Protein AF-A0A8T4J801-F1 (afdb_monomer)

Mean predicted aligned error: 6.02 Å

Organism: NCBI:txid299421

Secondary structure (DSSP, 8-state):
----PPPPEEEEEEEE-GGG-EEEEEEEES-HHHHHHHHHHHHHHTT-EEE-TTSSGGG---------PPPTTS--

InterPro domains:
  IPR002876 Transcriptional regulator TACO1-like [PTHR12532] (6-72)
  IPR026564 Transcriptional regulator TACO1-like, domain 3 [G3DSA:3.30.70.980] (10-75)
  IPR029072 YebC-like [SSF75625] (3-71)
  IPR048300 TACO1/YebC-like, second and third domains [PF01709] (8-71)

Sequence (76 aa):
LEAGGKEYETIMYEGYGPNGVAVLIECLTDNRNRAASDVRVAMTRNGGSMADPGSVSYLFNRKGVVIVPKGEDGLT

Foldseek 3Di:
DPPDDQDWDKDWWWWAAPPRHTDIDIDTDSDPVVVVVVVQCVRVVRRMHTDDPPPCCVVDDDDDDDDDDQDPVRPD

Structure (mmCIF, N/CA/C/O backbone):
data_AF-A0A8T4J801-F1
#
_entry.id   AF-A0A8T4J801-F1
#
loop_
_atom_site.group_PDB
_atom_site.id
_atom_site.type_symbol
_atom_site.label_atom_id
_atom_site.label_alt_id
_atom_site.label_comp_id
_atom_site.label_asym_id
_atom_site.label_entity_id
_atom_site.label_seq_id
_atom_site.pdbx_PDB_ins_code
_atom_site.Cartn_x
_atom_site.Cartn_y
_atom_site.Cartn_z
_atom_site.occupancy
_atom_site.B_iso_or_equiv
_atom_site.auth_seq_id
_atom_site.auth_comp_id
_atom_site.auth_asym_id
_atom_site.auth_atom_id
_atom_site.pdbx_PDB_model_num
ATOM 1 N N . LEU A 1 1 ? -8.803 -21.670 -30.712 1.00 45.66 1 LEU A N 1
ATOM 2 C CA . LEU A 1 1 ? -7.946 -21.636 -29.507 1.00 45.66 1 LEU A CA 1
ATOM 3 C C . LEU A 1 1 ? -7.922 -20.181 -29.070 1.00 45.66 1 LEU A C 1
ATOM 5 O O . LEU A 1 1 ? -7.286 -19.384 -29.744 1.00 45.66 1 LEU A O 1
ATOM 9 N N . GLU A 1 2 ? -8.716 -19.819 -28.064 1.00 48.88 2 GLU A N 1
ATOM 10 C CA . GLU A 1 2 ? -8.838 -18.436 -27.579 1.00 48.88 2 GLU A CA 1
ATOM 11 C C . GLU A 1 2 ? -7.538 -18.020 -26.870 1.00 48.88 2 GLU A C 1
ATOM 13 O O . GLU A 1 2 ? -7.379 -18.188 -25.663 1.00 48.88 2 GLU A O 1
ATOM 18 N N . ALA A 1 3 ? -6.565 -17.529 -27.635 1.00 54.56 3 ALA A N 1
ATOM 19 C CA . ALA A 1 3 ? -5.353 -16.920 -27.105 1.00 54.56 3 ALA A CA 1
ATOM 20 C C . ALA A 1 3 ? -5.669 -15.472 -26.693 1.00 54.56 3 ALA A C 1
ATOM 22 O O . ALA A 1 3 ? -5.532 -14.554 -27.498 1.00 54.56 3 ALA A O 1
ATOM 23 N N . GLY A 1 4 ? -6.151 -15.264 -25.464 1.00 60.66 4 GLY A N 1
ATOM 24 C CA . GLY A 1 4 ? -6.494 -13.910 -25.003 1.00 60.66 4 GLY A CA 1
ATOM 25 C C . GLY A 1 4 ? -6.810 -13.722 -23.518 1.00 60.66 4 GLY A C 1
ATOM 26 O O . GLY A 1 4 ? -7.205 -12.626 -23.127 1.00 60.66 4 GLY A O 1
ATOM 27 N N . GLY A 1 5 ? -6.657 -14.746 -22.674 1.00 73.19 5 GLY A N 1
ATOM 28 C CA . GLY A 1 5 ? -6.876 -14.601 -21.234 1.00 73.19 5 GLY A CA 1
ATOM 29 C C . GLY A 1 5 ? -5.749 -13.805 -20.577 1.00 73.19 5 GLY A C 1
ATOM 30 O O . GLY A 1 5 ? -4.587 -14.189 -20.674 1.00 73.19 5 GLY A O 1
ATOM 31 N N . LYS A 1 6 ? -6.082 -12.703 -19.901 1.00 83.81 6 LYS A N 1
ATOM 32 C CA . LYS A 1 6 ? -5.151 -12.016 -18.997 1.00 83.81 6 LYS A CA 1
ATOM 33 C C . LYS A 1 6 ? -4.989 -12.853 -17.730 1.00 83.81 6 LYS A C 1
ATOM 35 O O . LYS A 1 6 ? -5.984 -13.153 -17.071 1.00 83.81 6 LYS A O 1
ATOM 40 N N . GLU A 1 7 ? -3.758 -13.231 -17.404 1.00 91.50 7 GLU A N 1
ATOM 41 C CA . GLU A 1 7 ? -3.446 -13.887 -16.134 1.00 91.50 7 GLU A CA 1
ATOM 42 C C . GLU A 1 7 ? -3.432 -12.839 -15.029 1.00 91.50 7 GLU A C 1
ATOM 44 O O . GLU A 1 7 ? -2.624 -11.916 -15.063 1.00 91.50 7 GLU A O 1
ATOM 49 N N . TYR A 1 8 ? -4.346 -12.963 -14.071 1.00 94.12 8 TYR A N 1
ATOM 50 C CA . TYR A 1 8 ? -4.398 -12.085 -12.910 1.00 94.12 8 TYR A CA 1
ATOM 51 C C . TYR A 1 8 ? -3.682 -12.740 -11.730 1.00 94.12 8 TYR A C 1
ATOM 53 O O . TYR A 1 8 ? -3.960 -13.887 -11.385 1.00 94.12 8 TYR A O 1
ATOM 61 N N . GLU A 1 9 ? -2.803 -11.986 -11.081 1.00 95.56 9 GLU A N 1
ATOM 62 C CA . GLU A 1 9 ? -2.132 -12.353 -9.839 1.00 95.56 9 GLU A CA 1
ATOM 63 C C . GLU A 1 9 ? -2.532 -11.403 -8.701 1.00 95.56 9 GLU A C 1
ATOM 65 O O . GLU A 1 9 ? -2.817 -10.218 -8.911 1.00 95.56 9 GLU A O 1
ATOM 70 N N . THR A 1 10 ? -2.545 -11.930 -7.477 1.00 96.44 10 THR A N 1
ATOM 71 C CA . THR A 1 10 ? -2.693 -11.128 -6.259 1.00 96.44 10 THR A CA 1
ATOM 72 C C . THR A 1 10 ? -1.317 -10.706 -5.759 1.00 96.44 10 THR A C 1
ATOM 74 O O . THR A 1 10 ? -0.428 -11.540 -5.586 1.00 96.44 10 THR A O 1
ATOM 77 N N . ILE A 1 11 ? -1.141 -9.415 -5.490 1.00 96.62 11 ILE A N 1
ATOM 78 C CA . ILE A 1 11 ? 0.112 -8.834 -5.006 1.00 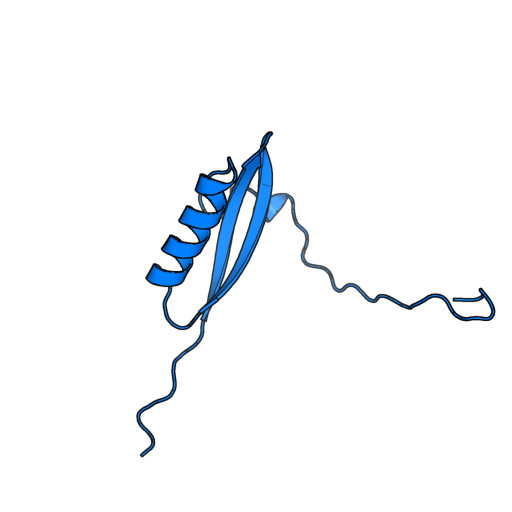96.62 11 ILE A CA 1
ATOM 79 C C . ILE A 1 11 ? -0.177 -7.965 -3.787 1.00 96.62 11 ILE A C 1
ATOM 81 O O . ILE A 1 11 ? -1.108 -7.163 -3.798 1.00 96.62 11 ILE A O 1
ATOM 85 N N . MET A 1 12 ? 0.657 -8.105 -2.758 1.00 97.31 12 MET A N 1
ATOM 86 C CA . MET A 1 12 ? 0.636 -7.260 -1.567 1.00 97.31 12 MET A CA 1
ATOM 87 C C . MET A 1 12 ? 1.745 -6.215 -1.646 1.00 97.31 12 MET A C 1
ATOM 89 O O . MET A 1 12 ? 2.907 -6.554 -1.878 1.00 97.31 12 MET A O 1
ATOM 93 N N . TYR A 1 13 ? 1.389 -4.958 -1.410 1.00 98.19 13 TYR A N 1
ATOM 94 C CA . TYR A 1 13 ? 2.325 -3.867 -1.181 1.00 98.19 13 TYR A CA 1
ATOM 95 C C . TYR A 1 13 ? 2.190 -3.348 0.248 1.00 98.19 13 TYR A C 1
ATOM 97 O O . TYR A 1 13 ? 1.118 -3.399 0.854 1.00 98.19 13 TYR A O 1
ATOM 105 N N . GLU A 1 14 ? 3.288 -2.824 0.773 1.00 98.62 14 GLU A N 1
ATOM 106 C CA . GLU A 1 14 ? 3.382 -2.291 2.126 1.00 98.62 14 GLU A CA 1
ATOM 107 C C . GLU A 1 14 ? 3.849 -0.835 2.077 1.00 98.62 14 GLU A C 1
ATOM 109 O O . GLU A 1 14 ? 4.547 -0.423 1.144 1.00 98.62 14 GLU A O 1
ATOM 114 N N . GLY A 1 15 ? 3.446 -0.038 3.064 1.00 98.38 15 GLY A N 1
ATOM 115 C CA . GLY A 1 15 ? 3.849 1.358 3.149 1.00 98.38 15 GLY A CA 1
ATOM 116 C C . GLY A 1 15 ? 3.364 2.076 4.400 1.00 98.38 15 GLY A C 1
ATOM 117 O O . GLY A 1 15 ? 2.660 1.513 5.240 1.00 98.38 15 GLY A O 1
ATOM 118 N N . TYR A 1 16 ? 3.742 3.347 4.495 1.00 98.56 16 TYR A N 1
ATOM 119 C CA . TYR A 1 16 ? 3.345 4.246 5.574 1.00 98.56 16 TYR A CA 1
ATOM 120 C C . TYR A 1 16 ? 2.630 5.465 4.994 1.00 98.56 16 TYR A C 1
ATOM 122 O O . TYR A 1 16 ? 3.121 6.083 4.055 1.00 98.56 16 TYR A O 1
ATOM 130 N N . GLY A 1 17 ? 1.464 5.809 5.532 1.00 98.31 17 GLY A N 1
ATOM 131 C CA . GLY A 1 17 ? 0.738 7.038 5.223 1.00 98.31 17 GLY A CA 1
ATOM 132 C C . GLY A 1 17 ? 1.208 8.232 6.066 1.00 98.31 17 GLY A C 1
ATOM 133 O O . GLY A 1 17 ? 2.182 8.124 6.823 1.00 98.31 17 GLY A O 1
ATOM 134 N N . PRO A 1 18 ? 0.492 9.370 5.990 1.00 98.00 18 PRO A N 1
ATOM 135 C CA . PRO A 1 18 ? 0.750 10.529 6.837 1.00 98.00 18 PRO A CA 1
ATOM 136 C C . PRO A 1 18 ? 0.829 10.151 8.316 1.00 98.00 18 PRO A C 1
ATOM 138 O O . PRO A 1 18 ? 0.055 9.325 8.800 1.00 98.00 18 PRO A O 1
ATOM 141 N N . ASN A 1 19 ? 1.762 10.769 9.040 1.00 97.06 19 ASN A N 1
ATOM 142 C CA . ASN A 1 19 ? 2.014 10.505 10.462 1.00 97.06 19 ASN A CA 1
ATOM 143 C C . ASN A 1 19 ? 2.406 9.047 10.787 1.00 97.06 19 ASN A C 1
ATOM 145 O O . ASN A 1 19 ? 2.247 8.612 11.924 1.00 97.06 19 ASN A O 1
ATOM 149 N N . GLY A 1 20 ? 2.925 8.291 9.813 1.00 96.56 20 GLY A N 1
ATOM 150 C CA . GLY A 1 20 ? 3.446 6.939 10.040 1.00 96.56 20 GLY A CA 1
ATOM 151 C C . GLY A 1 20 ? 2.371 5.858 10.162 1.00 96.56 20 GLY A C 1
ATOM 152 O O . GLY A 1 20 ? 2.653 4.776 10.673 1.00 96.56 20 GLY A O 1
ATOM 153 N N . VAL A 1 21 ? 1.144 6.122 9.702 1.00 98.12 21 VAL A N 1
ATOM 154 C CA . VAL A 1 21 ? 0.067 5.121 9.695 1.00 98.12 21 VAL A CA 1
ATOM 155 C C . VAL A 1 21 ? 0.463 3.946 8.802 1.00 98.12 21 VAL A C 1
ATOM 157 O O . VAL A 1 21 ? 0.744 4.135 7.624 1.00 98.12 21 VAL A O 1
ATOM 160 N N . ALA A 1 22 ? 0.470 2.733 9.346 1.00 98.25 22 ALA A N 1
ATOM 161 C CA . ALA A 1 22 ? 0.744 1.518 8.589 1.00 98.25 22 ALA A CA 1
ATOM 162 C C . ALA A 1 22 ? -0.346 1.246 7.539 1.00 98.25 22 ALA A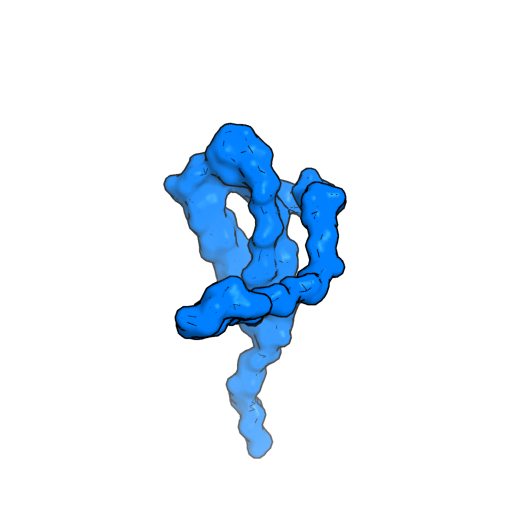 C 1
ATOM 164 O O . ALA A 1 22 ? -1.536 1.270 7.856 1.00 98.25 22 ALA A O 1
ATOM 165 N N . VAL A 1 23 ? 0.056 0.947 6.301 1.00 98.06 23 VAL A N 1
ATOM 166 C CA . VAL A 1 23 ? -0.856 0.655 5.188 1.00 98.06 23 VAL A CA 1
ATOM 167 C C . VAL A 1 23 ? -0.449 -0.651 4.511 1.00 98.06 23 VAL A C 1
ATOM 169 O O . VAL A 1 23 ? 0.686 -0.807 4.061 1.00 98.06 23 VAL A O 1
ATOM 172 N N . LEU A 1 24 ? -1.402 -1.576 4.410 1.00 97.81 24 LEU A N 1
ATOM 173 C CA . LEU A 1 24 ? -1.270 -2.837 3.686 1.00 97.81 24 LEU A CA 1
ATOM 174 C C . LEU A 1 24 ? -2.222 -2.810 2.482 1.00 97.81 24 LEU A C 1
ATOM 176 O O . LEU A 1 24 ? -3.419 -2.585 2.652 1.00 97.81 24 LEU A O 1
ATOM 180 N N . ILE A 1 25 ? -1.693 -2.995 1.273 1.00 97.94 25 ILE A N 1
ATOM 181 C CA . ILE A 1 25 ? -2.414 -2.757 0.015 1.00 97.94 25 ILE A CA 1
ATOM 182 C C . ILE A 1 25 ? -2.437 -4.052 -0.796 1.00 97.94 25 ILE A C 1
ATOM 184 O O . ILE A 1 25 ? -1.405 -4.483 -1.304 1.00 97.94 25 ILE A O 1
ATOM 188 N N . GLU A 1 26 ? -3.613 -4.661 -0.931 1.00 97.12 26 GLU A N 1
ATOM 189 C CA . GLU A 1 26 ? -3.830 -5.827 -1.794 1.00 97.12 26 GLU A CA 1
ATOM 190 C C . GLU A 1 26 ? -4.262 -5.374 -3.192 1.00 97.12 26 GLU A C 1
ATOM 192 O O . GLU A 1 26 ? -5.145 -4.530 -3.345 1.00 97.12 26 GLU A O 1
ATOM 197 N N . CYS A 1 27 ? -3.630 -5.924 -4.224 1.00 97.38 27 CYS A N 1
ATOM 198 C CA . CYS A 1 27 ? -3.937 -5.652 -5.623 1.00 97.38 27 CYS A CA 1
ATOM 199 C C . CYS A 1 27 ? -4.200 -6.963 -6.363 1.00 97.38 27 CYS A C 1
ATOM 201 O O . CYS A 1 27 ? -3.406 -7.893 -6.258 1.00 97.38 27 CYS A O 1
ATOM 203 N N . LEU A 1 28 ? -5.259 -7.010 -7.171 1.00 97.56 28 LEU A N 1
ATOM 204 C CA . LEU A 1 28 ? -5.455 -8.035 -8.197 1.00 97.56 28 LEU A CA 1
ATOM 205 C C . LEU A 1 28 ? -5.105 -7.416 -9.552 1.00 97.56 28 LEU A C 1
ATOM 207 O O . LEU A 1 28 ? -5.739 -6.448 -9.972 1.00 97.56 28 LEU A O 1
ATOM 211 N N . THR A 1 29 ? -4.075 -7.925 -10.222 1.00 97.00 29 THR A N 1
ATOM 212 C CA . THR A 1 29 ? -3.535 -7.291 -11.432 1.00 97.00 29 THR A CA 1
ATOM 213 C C . THR A 1 29 ? -3.025 -8.316 -12.432 1.00 97.00 29 THR A C 1
ATOM 215 O O . THR A 1 29 ? -2.522 -9.362 -12.055 1.00 97.00 29 THR A O 1
ATOM 218 N N . ASP A 1 30 ? -3.112 -7.983 -13.714 1.00 96.38 30 ASP A N 1
ATOM 219 C CA . ASP A 1 30 ? -2.466 -8.698 -14.821 1.00 96.38 30 ASP A CA 1
ATOM 220 C C . ASP A 1 30 ? -1.095 -8.101 -15.193 1.00 96.38 30 ASP A C 1
ATOM 222 O O . ASP A 1 30 ? -0.464 -8.481 -16.178 1.00 96.38 30 ASP A O 1
ATOM 226 N N . ASN A 1 31 ? -0.658 -7.078 -14.453 1.00 96.44 31 ASN A N 1
ATOM 227 C CA . ASN A 1 31 ? 0.592 -6.3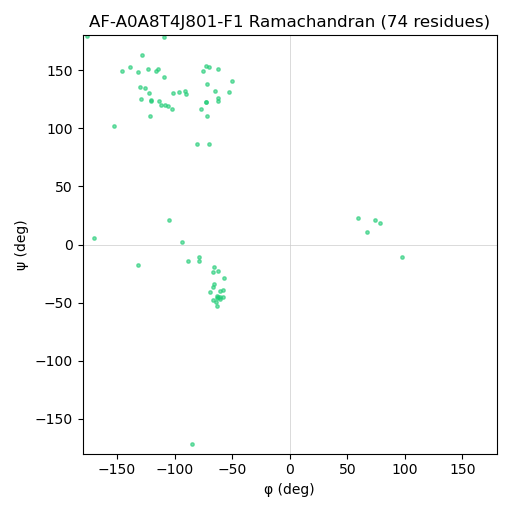74 -14.687 1.00 96.44 31 ASN A CA 1
ATOM 228 C C . ASN A 1 31 ? 1.125 -5.783 -13.376 1.00 96.44 31 ASN A C 1
ATOM 230 O O . ASN A 1 31 ? 0.681 -4.726 -12.909 1.00 96.44 31 ASN A O 1
ATOM 234 N N . ARG A 1 32 ? 2.122 -6.458 -12.805 1.00 95.56 32 ARG A N 1
ATOM 235 C CA . ARG A 1 32 ? 2.810 -6.060 -11.571 1.00 95.56 32 ARG A CA 1
ATOM 236 C C . ARG A 1 32 ? 3.457 -4.681 -11.633 1.00 95.56 32 ARG A C 1
ATOM 238 O O . ARG A 1 32 ? 3.407 -3.940 -10.655 1.00 95.56 32 ARG A O 1
ATOM 245 N N . ASN A 1 33 ? 4.058 -4.324 -12.767 1.00 96.81 33 ASN A N 1
ATOM 246 C CA . ASN A 1 33 ? 4.778 -3.057 -12.914 1.00 96.81 33 ASN A CA 1
ATOM 247 C C . ASN A 1 33 ? 3.816 -1.868 -12.910 1.00 96.81 33 ASN A C 1
ATOM 249 O O . ASN A 1 33 ? 4.081 -0.858 -12.257 1.00 96.81 33 ASN A O 1
ATOM 253 N N . ARG A 1 34 ? 2.672 -2.009 -13.593 1.00 97.19 34 ARG A N 1
ATOM 254 C CA . ARG A 1 34 ? 1.616 -0.994 -13.590 1.00 97.19 34 ARG A CA 1
ATOM 255 C C . ARG A 1 34 ? 1.031 -0.820 -12.190 1.00 97.19 34 ARG A C 1
ATOM 257 O O . ARG A 1 34 ? 1.021 0.296 -11.689 1.00 97.19 34 ARG A O 1
ATOM 264 N N . ALA A 1 35 ? 0.659 -1.918 -11.526 1.00 97.94 35 ALA A N 1
ATOM 265 C CA . ALA A 1 35 ? 0.142 -1.866 -10.158 1.00 97.94 35 ALA A CA 1
ATOM 266 C C . ALA A 1 35 ? 1.142 -1.212 -9.186 1.00 97.94 35 ALA A C 1
ATOM 268 O O . ALA A 1 35 ? 0.774 -0.311 -8.439 1.00 97.94 35 ALA A O 1
ATOM 269 N N . ALA A 1 36 ? 2.426 -1.581 -9.250 1.00 97.44 36 ALA A N 1
ATOM 270 C CA . ALA A 1 36 ? 3.461 -0.975 -8.414 1.00 97.44 36 ALA A CA 1
ATOM 271 C C . ALA A 1 36 ? 3.608 0.540 -8.652 1.00 97.44 36 ALA A C 1
ATOM 273 O O . ALA A 1 36 ? 3.800 1.297 -7.699 1.00 97.44 36 ALA A O 1
ATOM 274 N N . SER A 1 37 ? 3.518 0.989 -9.909 1.00 98.38 37 SER A N 1
ATOM 275 C CA . SER A 1 37 ? 3.552 2.413 -10.255 1.00 98.38 37 SER A CA 1
ATOM 276 C C . SER A 1 37 ? 2.324 3.150 -9.725 1.00 98.38 37 SER A C 1
ATOM 278 O O . SER A 1 37 ? 2.472 4.190 -9.086 1.00 98.38 37 SER A O 1
ATOM 280 N N . ASP A 1 38 ? 1.127 2.605 -9.943 1.00 98.25 38 ASP A N 1
ATOM 281 C CA . ASP A 1 38 ? -0.134 3.224 -9.526 1.00 98.25 38 ASP A CA 1
ATOM 282 C C . ASP A 1 38 ? -0.204 3.353 -7.999 1.00 98.25 38 ASP A C 1
ATOM 284 O O . ASP A 1 38 ? -0.489 4.433 -7.477 1.00 98.25 38 ASP A O 1
ATOM 288 N N . VAL A 1 39 ? 0.157 2.288 -7.273 1.00 98.31 39 VAL A N 1
ATOM 289 C CA . VAL A 1 39 ? 0.219 2.280 -5.804 1.00 98.31 39 VAL A CA 1
ATOM 290 C C . VAL A 1 39 ? 1.254 3.284 -5.292 1.00 98.31 39 VAL A C 1
ATOM 292 O O . VAL A 1 39 ? 0.953 4.077 -4.400 1.00 98.31 39 VAL A O 1
ATOM 295 N N . ARG A 1 40 ? 2.455 3.329 -5.885 1.00 98.25 40 ARG A N 1
ATOM 296 C CA . ARG A 1 40 ? 3.488 4.306 -5.507 1.00 98.25 40 ARG A CA 1
ATOM 297 C C . ARG A 1 40 ? 3.013 5.740 -5.723 1.00 98.25 40 ARG A C 1
ATOM 299 O O . ARG A 1 40 ? 3.230 6.587 -4.857 1.00 98.25 40 ARG A O 1
ATOM 306 N N . VAL A 1 41 ? 2.383 6.031 -6.860 1.00 98.50 41 VAL A N 1
ATOM 307 C CA . VAL A 1 41 ? 1.844 7.364 -7.162 1.00 98.50 41 VAL A CA 1
ATOM 308 C C . VAL A 1 41 ? 0.738 7.731 -6.174 1.00 98.50 41 VAL A C 1
ATOM 310 O O . VAL A 1 41 ? 0.751 8.843 -5.650 1.00 98.50 41 VAL A O 1
ATOM 313 N N . ALA A 1 42 ? -0.178 6.809 -5.870 1.00 98.19 42 ALA A N 1
ATOM 314 C CA . ALA A 1 42 ? -1.234 7.030 -4.887 1.00 98.19 42 ALA A CA 1
ATOM 315 C C . ALA A 1 42 ? -0.662 7.3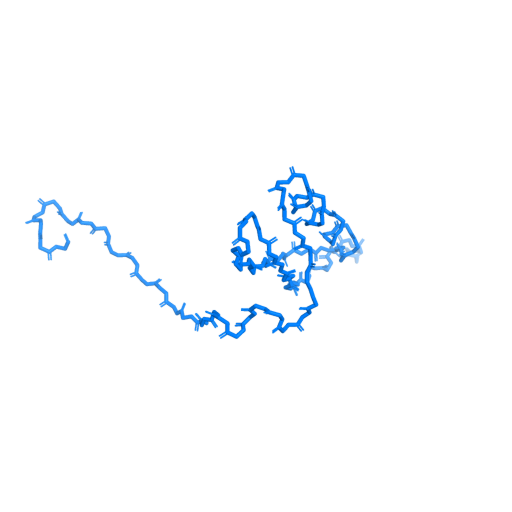30 -3.493 1.00 98.19 42 ALA A C 1
ATOM 317 O O . ALA A 1 42 ? -1.062 8.311 -2.872 1.00 98.19 42 ALA A O 1
ATOM 318 N N . MET A 1 43 ? 0.317 6.553 -3.025 1.00 98.25 43 MET A N 1
ATOM 319 C CA . MET A 1 43 ? 0.955 6.772 -1.722 1.00 98.25 43 MET A CA 1
ATOM 320 C C . MET A 1 43 ? 1.687 8.117 -1.669 1.00 98.25 43 MET A C 1
ATO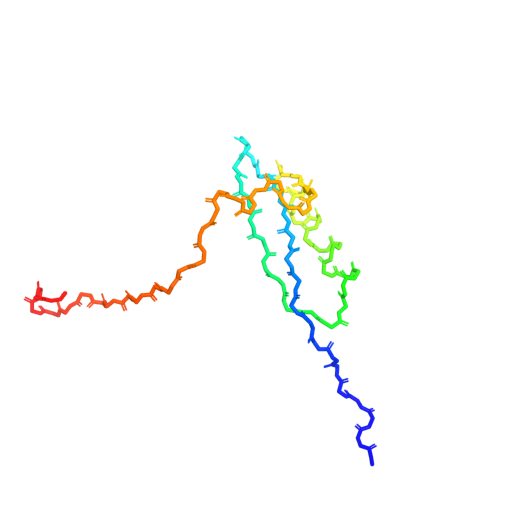M 322 O O . MET A 1 43 ? 1.416 8.942 -0.798 1.00 98.25 43 MET A O 1
ATOM 326 N N . THR A 1 44 ? 2.567 8.378 -2.637 1.00 97.88 44 THR A N 1
ATOM 327 C CA . THR A 1 44 ? 3.413 9.584 -2.646 1.00 97.88 44 THR A CA 1
ATOM 328 C C . THR A 1 44 ? 2.617 10.876 -2.818 1.00 97.88 44 THR A C 1
ATOM 330 O O . THR A 1 44 ? 2.925 11.868 -2.160 1.00 97.88 44 THR A O 1
ATOM 333 N N . ARG A 1 45 ? 1.548 10.881 -3.630 1.00 98.19 45 ARG A N 1
ATOM 334 C CA . ARG A 1 45 ? 0.659 12.052 -3.777 1.00 98.19 45 ARG A CA 1
ATOM 335 C C . ARG A 1 45 ? -0.136 12.376 -2.512 1.00 98.19 45 ARG A C 1
ATOM 337 O O . ARG A 1 45 ? -0.544 13.520 -2.351 1.00 98.19 45 ARG A O 1
ATOM 344 N N . ASN A 1 46 ? -0.342 11.399 -1.630 1.00 97.94 46 ASN A N 1
ATOM 345 C CA . ASN A 1 46 ? -1.114 11.553 -0.395 1.00 97.94 46 ASN A CA 1
ATOM 346 C C . ASN A 1 46 ? -0.227 11.621 0.861 1.00 97.94 46 ASN A C 1
ATOM 348 O O . ASN A 1 46 ? -0.703 11.367 1.964 1.00 97.94 46 ASN A O 1
ATOM 352 N N . GLY A 1 47 ? 1.060 11.964 0.716 1.00 97.38 47 GLY A N 1
ATOM 353 C CA . GLY A 1 47 ? 1.971 12.154 1.852 1.00 97.38 47 GLY A CA 1
ATOM 354 C C . GLY A 1 47 ? 2.422 10.857 2.529 1.00 97.38 47 GLY A C 1
ATOM 355 O O . GLY A 1 47 ? 2.826 10.887 3.690 1.00 97.38 47 GLY A O 1
ATOM 356 N N . GLY A 1 48 ? 2.337 9.729 1.823 1.00 97.88 48 GLY A N 1
ATOM 357 C CA . GLY A 1 48 ? 2.866 8.439 2.250 1.00 97.88 48 GLY A CA 1
ATOM 358 C C . GLY A 1 48 ? 4.088 7.982 1.451 1.00 97.88 48 GLY A C 1
ATOM 359 O O . GLY A 1 48 ? 4.531 8.628 0.498 1.00 97.88 48 GLY A O 1
ATOM 360 N N . SER A 1 49 ? 4.621 6.822 1.821 1.00 98.19 49 SER A N 1
ATOM 361 C CA . SER A 1 49 ? 5.763 6.166 1.187 1.00 98.19 49 SER A CA 1
ATOM 362 C C . SER A 1 49 ? 5.548 4.656 1.063 1.00 98.19 49 SER A C 1
ATOM 364 O O . SER A 1 49 ? 4.819 4.041 1.841 1.00 98.19 49 SER A O 1
ATOM 366 N N . MET A 1 50 ? 6.192 4.057 0.059 1.00 98.25 50 MET A N 1
ATOM 367 C CA . MET A 1 50 ? 6.281 2.600 -0.073 1.00 98.25 50 MET A CA 1
ATOM 368 C C . MET A 1 50 ? 7.290 2.046 0.934 1.00 98.25 50 MET A C 1
ATOM 370 O O . MET A 1 50 ? 8.281 2.713 1.236 1.00 98.25 50 MET A O 1
ATOM 374 N N . ALA A 1 51 ? 7.065 0.821 1.390 1.00 98.12 51 ALA A N 1
ATOM 375 C CA . ALA A 1 51 ? 7.959 0.083 2.268 1.00 98.12 51 ALA A CA 1
ATOM 376 C C . ALA A 1 51 ? 8.250 -1.316 1.706 1.00 98.12 51 ALA A C 1
ATOM 378 O O . ALA A 1 51 ? 7.542 -1.811 0.823 1.00 98.12 51 ALA A O 1
ATOM 379 N N . ASP A 1 52 ? 9.304 -1.944 2.221 1.00 97.88 52 ASP A N 1
ATOM 380 C CA . ASP A 1 52 ? 9.676 -3.302 1.834 1.00 97.88 52 ASP A CA 1
ATOM 381 C C . ASP A 1 52 ? 8.690 -4.329 2.423 1.00 97.88 52 ASP A C 1
ATOM 383 O O . ASP A 1 52 ? 8.088 -4.074 3.476 1.00 97.88 52 ASP A O 1
ATOM 387 N N . PRO A 1 53 ? 8.516 -5.502 1.787 1.00 96.62 53 PRO A N 1
ATOM 388 C CA . PRO A 1 53 ? 7.699 -6.579 2.342 1.00 96.62 53 PRO A CA 1
ATOM 389 C C . PRO A 1 53 ? 8.123 -6.940 3.775 1.00 96.62 53 PRO A C 1
ATOM 391 O O . PRO A 1 53 ? 9.305 -7.144 4.043 1.00 96.62 53 PRO A O 1
ATOM 394 N N . GLY A 1 54 ? 7.160 -7.037 4.692 1.00 97.12 54 GLY A N 1
ATOM 395 C CA . GLY A 1 54 ? 7.382 -7.297 6.118 1.00 97.12 54 GLY A CA 1
ATOM 396 C C . GLY A 1 54 ? 7.397 -6.054 7.018 1.00 97.12 54 GLY A C 1
ATOM 397 O O . GLY A 1 54 ? 7.372 -6.203 8.240 1.00 97.12 54 GLY A O 1
ATOM 398 N N . SER A 1 55 ? 7.426 -4.839 6.459 1.00 97.94 55 SER A N 1
ATOM 399 C CA . SER A 1 55 ? 7.558 -3.588 7.228 1.00 97.94 55 SER A CA 1
ATOM 400 C C . SER A 1 55 ? 6.364 -3.272 8.132 1.00 97.94 55 SER A C 1
ATOM 402 O O . SER A 1 55 ? 6.529 -2.679 9.197 1.00 97.94 55 SER A O 1
ATOM 404 N N . VAL A 1 56 ? 5.153 -3.634 7.714 1.00 98.00 56 VAL A N 1
ATOM 405 C CA . VAL A 1 56 ? 3.910 -3.360 8.443 1.00 98.00 56 VAL A CA 1
ATOM 406 C C . VAL A 1 56 ? 3.014 -4.579 8.581 1.00 98.00 56 VAL A C 1
ATOM 408 O O . VAL A 1 56 ? 2.143 -4.576 9.445 1.00 98.00 56 VAL A O 1
ATOM 411 N N . SER A 1 57 ? 3.204 -5.630 7.781 1.00 97.19 57 SER A N 1
ATOM 412 C CA . SER A 1 57 ? 2.328 -6.810 7.790 1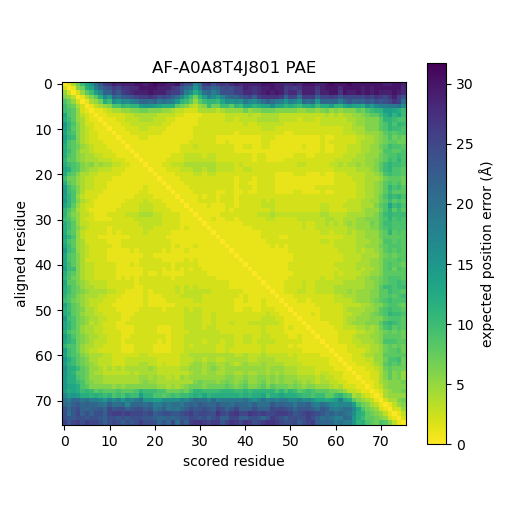.00 97.19 57 SER A CA 1
ATOM 413 C C . SER A 1 57 ? 2.216 -7.499 9.157 1.00 97.19 57 SER A C 1
ATOM 415 O O . SER A 1 57 ? 1.147 -8.015 9.474 1.00 97.19 57 SER A O 1
ATOM 417 N N . TYR A 1 58 ? 3.240 -7.429 10.016 1.00 96.50 58 TYR A N 1
ATOM 418 C CA . TYR A 1 58 ? 3.177 -7.954 11.390 1.00 96.50 58 TYR A CA 1
ATOM 419 C C . TYR A 1 58 ? 2.185 -7.207 12.304 1.00 96.50 58 TYR A C 1
ATOM 421 O O . TYR A 1 58 ? 1.771 -7.748 13.330 1.00 96.50 58 TYR A O 1
ATOM 429 N N . LEU A 1 59 ? 1.790 -5.980 11.943 1.00 97.81 59 LEU A N 1
ATOM 430 C CA . LEU A 1 59 ? 0.779 -5.187 12.652 1.00 97.81 59 LEU A CA 1
ATOM 431 C C . LEU A 1 59 ? -0.652 -5.631 12.311 1.00 97.81 59 LEU A C 1
ATOM 433 O O . LEU A 1 59 ? -1.593 -5.255 13.009 1.00 97.81 59 LEU A O 1
ATOM 437 N N . PHE A 1 60 ? -0.832 -6.424 11.249 1.00 97.19 60 PHE A N 1
ATOM 438 C CA . PHE A 1 60 ? -2.136 -6.872 10.770 1.00 97.19 60 PHE A CA 1
ATOM 439 C C . PHE A 1 60 ? -2.343 -8.364 11.045 1.00 97.19 60 PHE A C 1
ATOM 441 O O . PHE A 1 60 ? -1.437 -9.190 10.944 1.00 97.19 60 PHE A O 1
ATOM 448 N N . ASN A 1 61 ? -3.581 -8.748 11.359 1.00 96.69 61 ASN A N 1
ATOM 449 C CA . ASN A 1 61 ? -3.973 -10.152 11.432 1.00 96.69 61 ASN A CA 1
ATOM 450 C C . ASN A 1 61 ? -5.097 -10.425 10.439 1.00 96.69 61 ASN A C 1
ATOM 452 O O . ASN A 1 61 ? -6.165 -9.818 10.516 1.00 96.69 61 ASN A O 1
ATOM 456 N N . ARG A 1 62 ? -4.883 -11.385 9.538 1.00 94.62 62 ARG A N 1
ATOM 457 C CA . ARG A 1 62 ? -5.918 -11.840 8.609 1.00 94.62 62 ARG A CA 1
ATOM 458 C C . ARG A 1 62 ? -6.969 -12.646 9.376 1.00 94.62 62 ARG A C 1
ATOM 460 O O . ARG A 1 62 ? -6.685 -13.744 9.847 1.00 94.62 62 A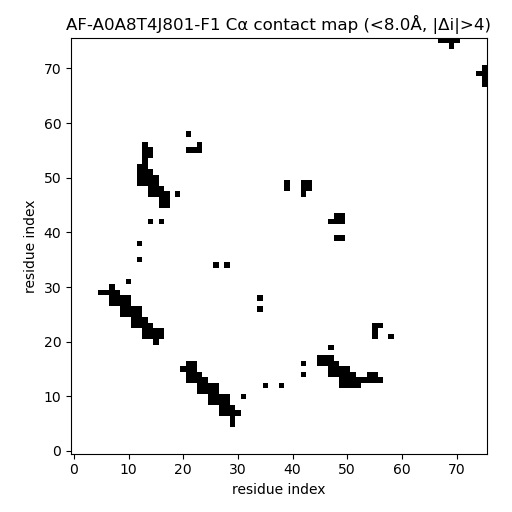RG A O 1
ATOM 467 N N . LYS A 1 63 ? -8.174 -12.091 9.512 1.00 96.56 63 LYS A N 1
ATOM 468 C CA . LYS A 1 63 ? -9.326 -12.711 10.185 1.00 96.56 63 LYS A CA 1
ATOM 469 C C . LYS A 1 63 ? -10.567 -12.592 9.302 1.00 96.56 63 LYS A C 1
ATOM 471 O O . LYS A 1 63 ? -10.701 -11.625 8.559 1.00 96.56 63 LYS A O 1
ATOM 476 N N . GLY A 1 64 ? -11.472 -13.565 9.393 1.00 96.69 64 GLY A N 1
ATOM 477 C CA . GLY A 1 64 ? -12.810 -13.431 8.817 1.00 96.69 64 GLY 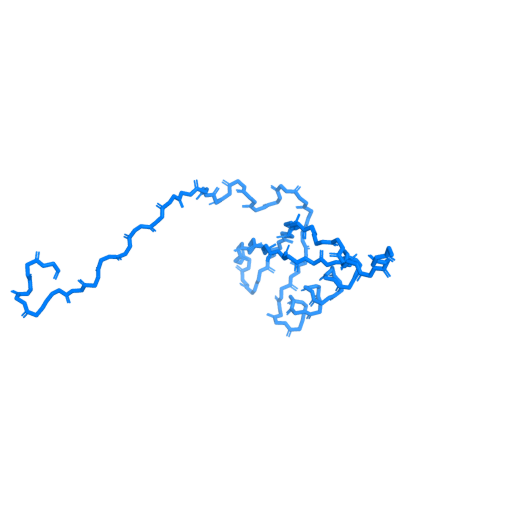A CA 1
ATOM 478 C C . GLY A 1 64 ? -13.636 -12.439 9.635 1.00 96.69 64 GLY A C 1
ATOM 479 O O . GLY A 1 64 ? -13.577 -12.463 10.864 1.00 96.69 64 GLY A O 1
ATOM 480 N N . VAL A 1 65 ? -14.393 -11.573 8.965 1.00 94.69 65 VAL A N 1
ATOM 481 C CA . VAL A 1 65 ? -15.296 -10.608 9.603 1.00 94.69 65 VAL A CA 1
ATOM 482 C C . VAL A 1 65 ? -16.709 -10.883 9.104 1.00 94.69 65 VAL A C 1
ATOM 484 O O . VAL A 1 65 ? -16.944 -10.903 7.899 1.00 94.69 65 VAL A O 1
ATOM 487 N N . VAL A 1 66 ? -17.639 -11.105 10.032 1.00 94.69 66 VAL A N 1
ATOM 488 C CA 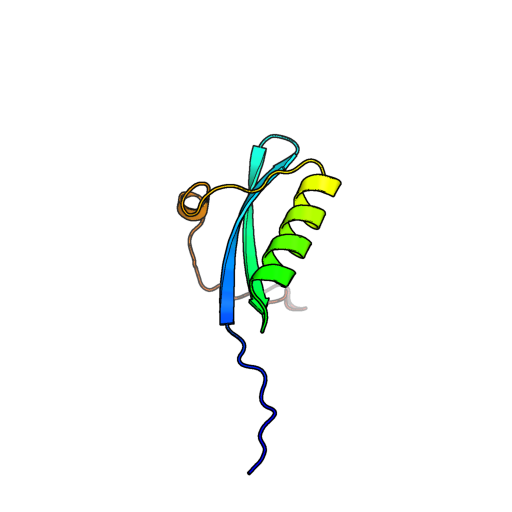. VAL A 1 66 ? -19.070 -11.264 9.747 1.00 94.69 66 VAL A CA 1
ATOM 489 C C . VAL A 1 66 ? -19.780 -10.049 10.320 1.00 94.69 66 VAL A C 1
ATOM 491 O O . VAL A 1 66 ? -19.687 -9.790 11.518 1.00 94.69 66 VAL A O 1
ATOM 494 N N . ILE A 1 67 ? -20.454 -9.290 9.460 1.00 91.69 67 ILE A N 1
ATOM 495 C CA . ILE A 1 67 ? -21.197 -8.090 9.849 1.00 91.69 67 ILE A CA 1
ATOM 496 C C . ILE A 1 67 ? -22.681 -8.419 9.740 1.00 91.69 67 ILE A C 1
ATOM 498 O O . ILE A 1 67 ? -23.157 -8.771 8.662 1.00 91.69 67 ILE A O 1
ATOM 502 N N . VAL A 1 68 ? -23.397 -8.307 10.856 1.00 89.62 68 VAL A N 1
ATOM 503 C CA . VAL A 1 68 ? -24.853 -8.465 10.915 1.00 89.62 68 VAL A CA 1
ATOM 504 C C . VAL A 1 68 ? -25.456 -7.068 11.083 1.00 89.62 68 VAL A C 1
ATOM 506 O O . VAL A 1 68 ? -25.097 -6.383 12.042 1.00 89.62 68 VAL A O 1
ATOM 509 N N . PRO A 1 69 ? -26.293 -6.593 10.142 1.00 87.81 69 PRO A N 1
ATOM 510 C CA . PRO A 1 69 ? -26.992 -5.323 10.291 1.00 87.81 69 PRO A CA 1
ATOM 511 C C . PRO A 1 69 ? -27.930 -5.348 11.492 1.00 87.81 69 PRO A C 1
ATOM 513 O O . PRO A 1 69 ? -28.486 -6.395 11.818 1.00 87.81 69 PRO A O 1
ATOM 516 N N . LYS A 1 70 ? -28.147 -4.175 12.087 1.00 86.94 70 LYS A N 1
ATOM 517 C CA . LYS A 1 70 ? -29.109 -4.032 13.173 1.00 86.94 70 LYS A CA 1
ATOM 518 C C . LYS A 1 70 ? -30.521 -4.377 12.674 1.00 86.94 70 LYS A C 1
ATOM 520 O O . LYS A 1 70 ? -30.967 -3.790 11.687 1.00 86.94 70 LYS A O 1
ATOM 525 N N . GLY A 1 71 ? -31.210 -5.298 13.339 1.00 84.62 71 GLY A N 1
ATOM 526 C CA . GLY A 1 71 ? -32.611 -5.624 13.099 1.00 84.62 71 GLY A CA 1
ATOM 527 C C . GLY A 1 71 ? -33.538 -4.495 13.554 1.00 84.62 71 GLY A C 1
ATOM 528 O O . GLY A 1 71 ? -33.219 -3.731 14.468 1.00 84.62 71 GLY A O 1
ATOM 529 N N . GLU A 1 72 ? -34.710 -4.377 12.924 1.00 78.19 72 GLU A N 1
ATOM 530 C CA . GLU A 1 72 ? -35.731 -3.377 13.292 1.00 78.19 72 GLU A CA 1
ATOM 531 C C . GLU A 1 72 ? -36.267 -3.573 14.722 1.00 78.19 72 GLU A C 1
ATOM 533 O O . GLU A 1 72 ? -36.729 -2.626 15.355 1.00 78.19 72 GLU A O 1
ATOM 538 N N . ASP A 1 73 ? -36.152 -4.791 15.252 1.00 79.44 73 ASP A N 1
ATOM 539 C CA . ASP A 1 73 ? -36.487 -5.157 16.628 1.00 79.44 73 ASP A CA 1
ATOM 540 C C . ASP A 1 73 ? -35.405 -4.754 17.648 1.00 79.44 73 ASP A C 1
ATOM 542 O O . ASP A 1 73 ? -35.639 -4.799 18.855 1.00 79.44 73 ASP A O 1
ATOM 546 N N . GLY A 1 74 ? -34.226 -4.336 17.179 1.00 64.19 74 GLY A N 1
ATOM 547 C CA . GLY A 1 74 ? -33.071 -4.005 18.005 1.00 64.19 74 GLY A CA 1
ATOM 548 C C . GLY A 1 74 ? -32.452 -5.193 18.746 1.00 64.19 74 GLY A C 1
ATOM 549 O O . GLY A 1 74 ? -31.614 -4.957 19.619 1.00 64.19 74 GLY A O 1
ATOM 550 N N . LEU A 1 75 ? -32.855 -6.432 18.428 1.00 66.06 75 LEU A N 1
ATOM 551 C CA . LEU A 1 75 ? -32.291 -7.661 19.001 1.00 66.06 75 LEU A CA 1
ATOM 552 C C . LEU A 1 75 ? -31.080 -8.188 18.216 1.00 66.06 75 LEU A C 1
ATOM 554 O O . LEU A 1 75 ? -30.333 -9.018 18.736 1.00 66.06 75 LEU A O 1
ATOM 558 N N . THR A 1 76 ? -30.870 -7.687 17.000 1.00 62.69 76 THR A N 1
ATOM 559 C CA . THR A 1 76 ? -29.593 -7.743 16.269 1.00 62.69 76 THR A CA 1
ATOM 560 C C . THR A 1 76 ? -29.144 -6.332 15.967 1.00 62.69 76 THR A C 1
ATOM 562 O O . THR A 1 76 ? -30.050 -5.488 15.798 1.00 62.69 76 THR A O 1
#

pLDDT: mean 92.01, std 12.2, range [45.66, 98.62]

Nearest PDB structures (foldseek):
  1lfp-assembly1_A  TM=9.369E-01  e=5.249E-05  Aquifex aeolicus
  4f3q-assembly1_A  TM=9.897E-01  e=2.759E-04  Coxiella burnetii RSA 493
  1kon-assembly1_A  TM=9.729E-01  e=2.278E-04  Escherichia coli
  5ekz-assembly1_A  TM=8.477E-01  e=2.127E-03  Mus musculus
  8ckb-assembly1_I001  TM=6.350E-01  e=1.107E+00  Bacteroides phage crAss001

Solvent-accessible surface area (backbone atoms only — not comparable to full-atom values): 4919 Å² total; per-residue (Å²): 130,88,85,76,80,80,66,70,45,81,48,80,48,31,26,31,37,58,96,66,40,74,42,81,45,83,44,82,37,70,45,70,69,58,51,52,50,53,53,47,50,56,32,51,76,61,60,21,42,79,46,58,89,73,74,44,60,83,82,58,78,97,71,91,82,86,85,80,72,72,41,98,85,67,84,68

Radius of gyration: 17.86 Å; Cα contacts (8 Å, |Δi|>4): 92; chains: 1; bounding box: 46×34×48 Å